Protein AF-D2RF99-F1 (afdb_monomer_lite)

Organism: Archaeoglobus profundus (strain DSM 5631 / JCM 9629 / NBRC 100127 / Av18) (NCBI:txid572546)

pLDDT: mean 86.9, std 18.27, range [36.44, 98.5]

Foldseek 3Di:
DDDPPDPPPPPPVAEAEDADDVVVCVFADPPKAKAKDWDKDQPDDDPNHRFKMKTFMWIWGAGPVGGIYIYTYIDMDGLPDVQLVVQCVVVVHDDSVVSVVSVNVVRVVCCCVVPCVVSVHHHDYDDDDDDPDDD

Structure (mmCIF, N/CA/C/O backbone):
data_AF-D2RF99-F1
#
_entry.id   AF-D2RF99-F1
#
loop_
_atom_site.group_PDB
_atom_site.id
_atom_site.type_symbol
_atom_site.label_atom_id
_atom_site.label_alt_id
_atom_site.label_comp_id
_atom_site.label_asym_id
_atom_site.label_entity_id
_atom_site.label_seq_id
_atom_site.pdbx_PDB_ins_code
_atom_site.Cartn_x
_atom_site.Cartn_y
_atom_site.Cartn_z
_atom_site.occupancy
_atom_site.B_iso_or_equiv
_atom_site.auth_seq_id
_atom_site.auth_comp_id
_atom_site.auth_asym_id
_atom_site.auth_atom_id
_atom_site.pdbx_PDB_model_num
ATOM 1 N N . MET A 1 1 ? -35.011 -38.440 -0.757 1.00 37.78 1 MET A N 1
ATOM 2 C CA . MET A 1 1 ? -34.951 -37.362 0.253 1.00 37.78 1 MET A CA 1
ATOM 3 C C . MET A 1 1 ? -33.514 -36.883 0.273 1.00 37.78 1 MET A C 1
ATOM 5 O O . MET A 1 1 ? -32.664 -37.561 0.830 1.00 37.78 1 MET A O 1
ATOM 9 N N . ASN A 1 2 ? -33.227 -35.821 -0.479 1.00 36.44 2 ASN A N 1
ATOM 10 C CA . ASN A 1 2 ? -31.863 -35.366 -0.732 1.00 36.44 2 ASN A CA 1
ATOM 11 C C . ASN A 1 2 ? -31.455 -34.383 0.362 1.00 36.44 2 ASN A C 1
ATOM 13 O O . ASN A 1 2 ? -32.111 -33.359 0.549 1.00 36.44 2 ASN A O 1
ATOM 17 N N . GLY A 1 3 ? -30.393 -34.732 1.086 1.00 39.44 3 GLY A N 1
ATOM 18 C CA . GLY A 1 3 ? -29.753 -33.859 2.055 1.00 39.44 3 GLY A CA 1
ATOM 19 C C . GLY A 1 3 ? -29.223 -32.618 1.352 1.00 39.44 3 GLY A C 1
ATOM 20 O O . GLY A 1 3 ? -28.310 -32.698 0.534 1.00 39.44 3 GLY A O 1
ATOM 21 N N . LEU A 1 4 ? -29.815 -31.471 1.673 1.00 41.31 4 LEU A N 1
ATOM 22 C CA . LEU A 1 4 ? -29.241 -30.164 1.389 1.00 41.31 4 LEU A CA 1
ATOM 23 C C . LEU A 1 4 ? -28.002 -30.014 2.271 1.00 41.31 4 LEU A C 1
ATOM 25 O O . LEU A 1 4 ? -28.079 -29.564 3.414 1.00 41.31 4 LEU A O 1
ATOM 29 N N . GLY A 1 5 ? -26.860 -30.441 1.732 1.00 38.09 5 GLY A N 1
ATOM 30 C CA . GLY A 1 5 ? -25.557 -30.029 2.220 1.00 38.09 5 GLY A CA 1
ATOM 31 C C . GLY A 1 5 ? -25.494 -28.512 2.134 1.00 38.09 5 GLY A C 1
ATOM 32 O O . GLY A 1 5 ? -25.327 -27.952 1.054 1.00 38.09 5 GLY A O 1
ATOM 33 N N . ARG A 1 6 ? -25.691 -27.843 3.273 1.00 37.38 6 ARG A N 1
ATOM 34 C CA . ARG A 1 6 ? -25.320 -26.440 3.422 1.00 37.38 6 ARG A CA 1
ATOM 35 C C . ARG A 1 6 ? -23.821 -26.365 3.179 1.00 37.38 6 ARG A C 1
ATOM 37 O O . ARG A 1 6 ? -23.040 -26.911 3.953 1.00 37.38 6 ARG A O 1
ATOM 44 N N . GLU A 1 7 ? -23.450 -25.708 2.092 1.00 41.25 7 GLU A N 1
ATOM 45 C CA . GLU A 1 7 ? -22.090 -25.264 1.846 1.00 41.25 7 GLU A CA 1
ATOM 46 C C . GLU A 1 7 ? -21.656 -24.427 3.055 1.00 41.25 7 GLU A C 1
ATOM 48 O O . GLU A 1 7 ? -22.192 -23.349 3.328 1.00 41.25 7 GLU A O 1
ATOM 53 N N . VAL A 1 8 ? -20.742 -24.975 3.851 1.00 38.41 8 VAL A N 1
ATOM 54 C CA . VAL A 1 8 ? -20.134 -24.249 4.959 1.00 38.41 8 VAL A CA 1
ATOM 55 C C . VAL A 1 8 ? -19.209 -23.218 4.325 1.00 38.41 8 VAL A C 1
ATOM 57 O O . VAL A 1 8 ? -18.076 -23.529 3.960 1.00 38.41 8 VAL A O 1
ATOM 60 N N . LYS A 1 9 ? -19.689 -21.975 4.186 1.00 38.78 9 LYS A N 1
ATOM 61 C CA . LYS A 1 9 ? -18.800 -20.815 4.077 1.00 38.78 9 LYS A CA 1
ATOM 62 C C . LYS A 1 9 ? -17.836 -20.917 5.253 1.00 38.78 9 LYS A C 1
ATOM 64 O O . LYS A 1 9 ? -18.272 -20.949 6.402 1.00 38.78 9 LYS A O 1
ATOM 69 N N . LYS A 1 10 ? -16.538 -21.030 4.982 1.00 36.69 10 LYS A N 1
ATOM 70 C CA . LYS A 1 10 ? -15.508 -21.029 6.018 1.00 36.69 10 LYS A CA 1
ATOM 71 C C . LYS A 1 10 ? -15.453 -19.621 6.613 1.00 36.69 10 LYS A C 1
ATOM 73 O O . LYS A 1 10 ? -14.669 -18.792 6.176 1.00 36.69 10 LYS A O 1
ATOM 78 N N . ILE A 1 11 ? -16.338 -19.343 7.566 1.00 41.69 11 ILE A N 1
ATOM 79 C CA . ILE A 1 11 ? -16.270 -18.149 8.396 1.00 41.69 11 ILE A CA 1
ATOM 80 C C . ILE A 1 11 ? -15.119 -18.401 9.370 1.00 41.69 11 ILE A C 1
ATOM 82 O O . ILE A 1 11 ? -15.266 -19.138 10.345 1.00 41.69 11 ILE A O 1
ATOM 86 N N . SER A 1 12 ? -13.949 -17.822 9.115 1.00 46.03 12 SER A N 1
ATOM 87 C CA . SER A 1 12 ? -13.064 -17.481 10.225 1.00 46.03 12 SER A CA 1
ATOM 88 C C . SER A 1 12 ? -13.767 -16.353 10.976 1.00 46.03 12 SER A C 1
ATOM 90 O O . SER A 1 12 ? -13.607 -15.199 10.605 1.00 46.03 12 SER A O 1
ATOM 92 N N . LEU A 1 13 ? -14.598 -16.698 11.967 1.00 52.75 13 LEU A N 1
ATOM 93 C CA . LEU A 1 13 ? -15.512 -15.835 12.755 1.00 52.75 13 LEU A CA 1
ATOM 94 C C . LEU A 1 13 ? -14.880 -14.589 13.416 1.00 52.75 13 LEU A C 1
ATOM 96 O O . LEU A 1 13 ? -15.531 -13.924 14.208 1.00 52.75 13 LEU A O 1
ATOM 100 N N . LEU A 1 14 ? -13.620 -14.285 13.123 1.00 69.75 14 LEU A N 1
ATOM 101 C CA . LEU A 1 14 ? -12.776 -13.332 13.827 1.00 69.75 14 LEU A CA 1
ATOM 102 C C . LEU A 1 14 ? -12.152 -12.268 12.908 1.00 69.75 14 LEU A C 1
ATOM 104 O O . LEU A 1 14 ? -11.659 -11.273 13.430 1.00 69.75 14 LEU A O 1
ATOM 108 N N . VAL A 1 15 ? -12.144 -12.465 11.579 1.00 79.06 15 VAL A N 1
ATOM 109 C CA . VAL A 1 15 ? -11.527 -11.525 10.625 1.00 79.06 15 VAL A CA 1
ATOM 110 C C . VAL A 1 15 ? -12.429 -11.309 9.412 1.00 79.06 15 VAL A C 1
ATOM 112 O O . VAL A 1 15 ? -12.754 -12.265 8.708 1.00 79.06 15 VAL A O 1
ATOM 115 N N . GLU A 1 16 ? -12.785 -10.055 9.164 1.00 85.25 16 GLU A N 1
ATOM 116 C CA . GLU A 1 16 ? -13.483 -9.577 7.969 1.00 85.25 16 GLU A CA 1
ATOM 117 C C . GLU A 1 16 ? -12.494 -8.859 7.042 1.00 85.25 16 GLU A C 1
ATOM 119 O O . GLU A 1 16 ? -11.659 -8.092 7.518 1.00 85.25 16 GLU A O 1
ATOM 124 N N . GLU A 1 17 ? -12.556 -9.115 5.732 1.00 88.81 17 GLU A N 1
ATOM 125 C CA . GLU A 1 17 ? -11.740 -8.412 4.733 1.00 88.81 17 GLU A CA 1
ATOM 126 C C . GLU A 1 17 ? -12.621 -7.510 3.866 1.00 88.81 17 GLU A C 1
ATOM 128 O O . GLU A 1 17 ? -13.576 -7.985 3.253 1.00 88.81 17 GLU A O 1
ATOM 133 N N . VAL A 1 18 ? -12.245 -6.235 3.776 1.00 91.62 18 VAL A N 1
ATOM 134 C CA . VAL A 1 18 ? -12.859 -5.221 2.909 1.00 91.62 18 VAL A CA 1
ATOM 135 C C . VAL A 1 18 ? -11.801 -4.629 1.974 1.00 91.62 18 VAL A C 1
ATOM 137 O O . VAL A 1 18 ? -10.595 -4.719 2.230 1.00 91.62 18 VAL A O 1
ATOM 140 N N . TYR A 1 19 ? -12.234 -4.032 0.866 1.00 91.88 19 TYR A N 1
ATOM 141 C CA . TYR A 1 19 ? -11.330 -3.511 -0.176 1.00 91.88 19 TYR A CA 1
ATOM 142 C C . TYR A 1 19 ? -11.565 -2.033 -0.495 1.00 91.88 19 TYR A C 1
ATOM 144 O O . TYR A 1 19 ? -10.954 -1.492 -1.417 1.00 91.88 19 TYR A O 1
ATOM 152 N N . ASP A 1 20 ? -12.433 -1.390 0.280 1.00 93.38 20 ASP A N 1
ATOM 153 C CA . ASP A 1 20 ? -12.756 0.022 0.192 1.00 93.38 20 ASP A CA 1
ATOM 154 C C . ASP A 1 20 ? -12.531 0.702 1.551 1.00 93.38 20 ASP A C 1
ATOM 156 O O . ASP A 1 20 ? -12.690 0.089 2.613 1.00 93.38 20 ASP A O 1
ATOM 160 N N . LEU A 1 21 ? -12.078 1.957 1.516 1.00 95.00 21 LEU A N 1
ATOM 161 C CA . LEU A 1 21 ? -11.767 2.702 2.733 1.00 95.00 21 LEU A CA 1
ATOM 162 C C . LEU A 1 21 ? -13.032 3.205 3.433 1.00 95.00 21 LEU A C 1
ATOM 164 O O . LEU A 1 21 ? -13.064 3.208 4.661 1.00 95.00 21 LEU A O 1
ATOM 168 N N . ASP A 1 22 ? -14.053 3.620 2.687 1.00 95.75 22 ASP A N 1
ATOM 169 C CA . ASP A 1 22 ? -15.284 4.134 3.280 1.00 95.75 22 ASP A CA 1
ATOM 170 C C . ASP A 1 22 ? -16.047 2.980 3.945 1.00 95.75 22 ASP A C 1
ATOM 172 O O . ASP A 1 22 ? -16.420 3.090 5.111 1.00 95.75 22 ASP A O 1
ATOM 176 N N . GLU A 1 23 ? -16.132 1.822 3.276 1.00 94.44 23 GLU A N 1
ATOM 177 C CA . GLU A 1 23 ? -16.667 0.580 3.862 1.00 94.44 23 GLU A CA 1
ATOM 178 C C . GLU A 1 23 ? -15.931 0.203 5.159 1.00 94.44 23 GLU A C 1
ATOM 180 O O . GLU A 1 23 ? -16.550 -0.098 6.180 1.00 94.44 23 GLU A O 1
ATOM 185 N N . PHE A 1 24 ? -14.596 0.278 5.162 1.00 95.19 24 PHE A N 1
ATOM 186 C CA . PHE A 1 24 ? -13.801 0.009 6.361 1.00 95.19 24 PHE A CA 1
ATOM 187 C C . PHE A 1 24 ? -14.159 0.941 7.525 1.00 95.19 24 PHE A C 1
ATOM 189 O O . PHE A 1 24 ? -14.309 0.485 8.660 1.00 95.19 24 PHE A O 1
ATOM 196 N N . LEU A 1 25 ? -14.301 2.240 7.260 1.00 94.75 25 LEU A N 1
ATOM 197 C CA . LEU A 1 25 ? -14.621 3.231 8.288 1.00 94.75 25 LEU A CA 1
ATOM 198 C C . LEU A 1 25 ? -16.066 3.119 8.790 1.00 94.75 25 LEU A C 1
ATOM 200 O O . LEU A 1 25 ? -16.332 3.465 9.939 1.00 94.75 25 LEU A O 1
ATOM 204 N N . GLU A 1 26 ? -16.991 2.608 7.977 1.00 94.44 26 GLU A N 1
ATOM 205 C CA . GLU A 1 26 ? -18.369 2.346 8.401 1.00 94.44 26 GLU A CA 1
ATOM 206 C C . GLU A 1 26 ? -18.467 1.196 9.414 1.00 94.44 26 GLU A C 1
ATOM 208 O O . GLU A 1 26 ? -19.296 1.253 10.333 1.00 94.44 26 GLU A O 1
ATOM 213 N N . VAL A 1 27 ? -17.617 0.173 9.279 1.00 93.19 27 VAL A N 1
ATOM 214 C CA . VAL A 1 27 ? -17.637 -1.030 10.131 1.00 93.19 27 VAL A CA 1
ATOM 215 C C . VAL A 1 27 ? -16.815 -0.850 11.412 1.00 93.19 27 VAL A C 1
ATOM 217 O O . VAL A 1 27 ? -17.206 -1.337 12.477 1.00 93.19 27 VAL A O 1
ATOM 220 N N . VAL A 1 28 ? -15.682 -0.146 11.341 1.00 93.38 28 VAL A N 1
ATOM 221 C CA . VAL A 1 28 ? -14.786 0.053 12.492 1.00 93.38 28 VAL A CA 1
ATOM 222 C C . VAL A 1 28 ? -15.459 0.888 13.591 1.00 93.38 28 VAL A C 1
ATOM 224 O O . VAL A 1 28 ? -16.215 1.823 13.331 1.00 93.38 28 VAL A O 1
ATOM 227 N N . ALA A 1 29 ? -15.206 0.526 14.852 1.00 92.62 29 ALA A N 1
ATOM 228 C CA . ALA A 1 29 ? -15.682 1.278 16.010 1.00 92.62 29 ALA A CA 1
ATOM 229 C C . ALA A 1 29 ? -15.137 2.721 16.001 1.00 92.62 29 ALA A C 1
ATOM 231 O O . ALA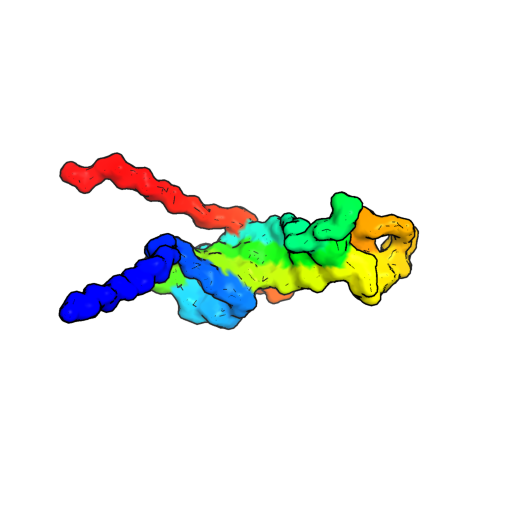 A 1 29 ? -13.961 2.936 15.714 1.00 92.62 29 ALA A O 1
ATOM 232 N N . GLU A 1 30 ? -15.973 3.707 16.346 1.00 89.19 30 GLU A N 1
ATOM 233 C CA . GLU A 1 30 ? -15.641 5.141 16.232 1.00 89.19 30 GLU A CA 1
ATOM 234 C C . GLU A 1 30 ? -14.425 5.565 17.077 1.00 89.19 30 GLU A C 1
ATOM 236 O O . GLU A 1 30 ? -13.675 6.459 16.691 1.00 89.19 30 GLU A O 1
ATOM 241 N N . ASP A 1 31 ? -14.209 4.913 18.221 1.00 87.50 31 ASP A N 1
ATOM 242 C CA . ASP A 1 31 ? -13.067 5.105 19.121 1.00 87.50 31 ASP A CA 1
ATOM 243 C C . ASP A 1 31 ? -11.971 4.036 18.941 1.00 87.50 31 ASP A C 1
ATOM 245 O O . ASP A 1 31 ? -10.971 4.003 19.671 1.00 87.50 31 ASP A O 1
ATOM 249 N N . GLY A 1 32 ? -12.146 3.158 17.951 1.00 86.12 32 GLY A N 1
ATOM 250 C CA . GLY A 1 32 ? -11.251 2.059 17.641 1.00 86.12 32 GLY A CA 1
ATOM 251 C C . GLY A 1 32 ? -9.896 2.546 17.135 1.00 86.12 32 GLY A C 1
ATOM 252 O O . GLY A 1 32 ? -9.788 3.393 16.248 1.00 86.12 32 GLY A O 1
ATOM 253 N N . ARG A 1 33 ? -8.816 1.965 17.666 1.00 92.06 33 ARG A N 1
ATOM 254 C CA . ARG A 1 33 ? -7.476 2.187 17.109 1.00 92.06 33 ARG A CA 1
ATOM 255 C C . ARG A 1 33 ? -7.368 1.506 15.751 1.00 92.06 33 ARG A C 1
ATOM 257 O O . ARG A 1 33 ? -7.732 0.341 15.614 1.00 92.06 33 ARG A O 1
ATOM 264 N N . ILE A 1 34 ? -6.773 2.208 14.793 1.00 96.50 34 ILE A N 1
ATOM 265 C CA . ILE A 1 34 ? -6.435 1.650 13.485 1.00 96.50 34 ILE A CA 1
ATOM 266 C C . ILE A 1 34 ? -4.927 1.400 13.432 1.00 96.50 34 ILE A C 1
ATOM 268 O O . ILE A 1 34 ? -4.115 2.297 13.695 1.00 96.50 34 ILE A O 1
ATOM 272 N N . HIS A 1 35 ? -4.547 0.178 13.072 1.00 97.12 35 HIS A N 1
ATOM 273 C CA . HIS A 1 35 ? -3.167 -0.183 12.767 1.00 97.12 35 HIS A CA 1
ATOM 274 C C . HIS A 1 35 ? -2.943 -0.312 11.262 1.00 97.12 35 HIS A C 1
ATOM 276 O O . HIS A 1 35 ? -3.890 -0.522 10.509 1.00 97.12 35 HIS A O 1
ATOM 282 N N . HIS A 1 36 ? -1.693 -0.210 10.811 1.00 97.94 36 HIS A N 1
ATOM 283 C CA . HIS A 1 36 ? -1.347 -0.409 9.408 1.00 97.94 36 HIS A CA 1
ATOM 284 C C . HIS A 1 36 ? -0.075 -1.236 9.201 1.00 97.94 36 HIS A C 1
ATOM 286 O O . HIS A 1 36 ? 0.858 -1.218 10.008 1.00 97.94 36 HIS A O 1
ATOM 292 N N . GLN A 1 37 ? -0.006 -1.899 8.046 1.00 97.81 37 GLN A N 1
ATOM 293 C CA . GLN A 1 37 ? 1.189 -2.576 7.556 1.00 97.81 37 GLN A CA 1
ATOM 294 C C . GLN A 1 37 ? 1.339 -2.379 6.046 1.00 97.81 37 GLN A C 1
ATOM 296 O O . GLN A 1 37 ? 0.497 -2.820 5.262 1.00 97.81 37 GLN A O 1
ATOM 301 N N . PHE A 1 38 ? 2.441 -1.756 5.631 1.00 97.81 38 PHE A N 1
ATOM 302 C CA . PHE A 1 38 ? 2.832 -1.721 4.224 1.00 97.81 38 PHE A CA 1
ATOM 303 C C . PHE A 1 38 ? 3.340 -3.086 3.779 1.00 97.81 38 PHE A C 1
ATOM 305 O O . PHE A 1 38 ? 4.029 -3.782 4.527 1.00 97.81 38 PHE A O 1
ATOM 312 N N . TYR A 1 39 ? 3.027 -3.458 2.545 1.00 97.69 39 TYR A N 1
ATOM 313 C CA . TYR A 1 39 ? 3.460 -4.729 1.990 1.00 97.69 39 TYR A CA 1
ATOM 314 C C . TYR A 1 39 ? 3.718 -4.634 0.488 1.00 97.69 39 TYR A C 1
ATOM 316 O O . TYR A 1 39 ? 3.265 -3.711 -0.197 1.00 97.69 39 TYR A O 1
ATOM 324 N N . TRP A 1 40 ? 4.433 -5.632 -0.024 1.00 97.81 40 TRP A N 1
ATOM 325 C CA . TRP A 1 40 ? 4.448 -5.970 -1.438 1.00 97.81 40 TRP A CA 1
ATOM 326 C C . TRP A 1 40 ? 4.494 -7.493 -1.599 1.00 97.81 40 TRP A C 1
ATOM 328 O O . TRP A 1 40 ? 4.978 -8.201 -0.715 1.00 97.81 40 TRP A O 1
ATOM 338 N N . LYS A 1 41 ? 3.962 -8.009 -2.708 1.00 96.19 41 LYS A N 1
ATOM 339 C CA . LYS A 1 41 ? 4.033 -9.432 -3.061 1.00 96.19 41 LYS A CA 1
ATOM 340 C C . LYS A 1 41 ? 4.047 -9.622 -4.574 1.00 96.19 41 LYS A C 1
ATOM 342 O O . LYS A 1 41 ? 3.390 -8.882 -5.305 1.00 96.19 41 LYS A O 1
ATOM 347 N N . ALA A 1 42 ? 4.767 -10.638 -5.040 1.00 95.31 42 ALA A N 1
ATOM 348 C CA . ALA A 1 42 ? 4.624 -11.115 -6.410 1.00 95.31 42 ALA A CA 1
ATOM 349 C C . ALA A 1 42 ? 3.272 -11.830 -6.550 1.00 95.31 42 ALA A C 1
ATOM 351 O O . ALA A 1 42 ? 2.941 -12.686 -5.731 1.00 95.31 42 ALA A O 1
ATOM 352 N N . GLU A 1 43 ? 2.494 -11.484 -7.574 1.00 94.19 43 GLU A N 1
ATOM 353 C CA . GLU A 1 43 ? 1.219 -12.161 -7.857 1.00 94.19 43 GLU A CA 1
ATOM 354 C C . GLU A 1 43 ? 1.361 -13.216 -8.945 1.00 94.19 43 GLU A C 1
ATOM 356 O O . GLU A 1 43 ? 0.747 -14.279 -8.878 1.00 94.19 43 GLU A O 1
ATOM 361 N N . ARG A 1 44 ? 2.194 -12.932 -9.949 1.00 93.56 44 ARG A N 1
ATOM 362 C CA . ARG A 1 44 ? 2.466 -13.848 -11.049 1.00 93.56 44 ARG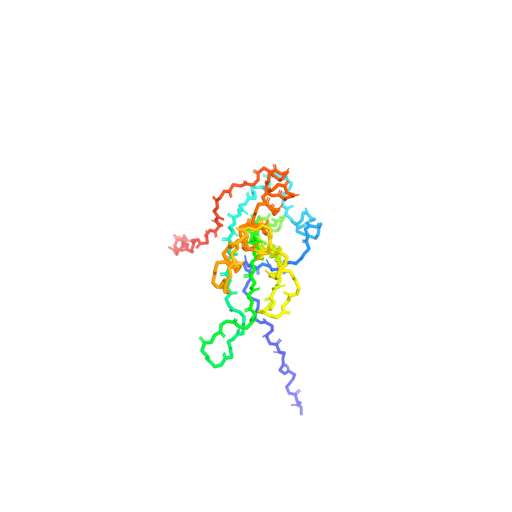 A CA 1
ATOM 363 C C . ARG A 1 44 ? 3.939 -13.816 -11.400 1.00 93.56 44 ARG A C 1
ATOM 365 O O . ARG A 1 44 ? 4.523 -12.745 -11.561 1.00 93.56 44 ARG A O 1
ATOM 372 N N . ALA A 1 45 ? 4.503 -15.001 -11.598 1.00 91.25 45 ALA A N 1
ATOM 373 C CA . ALA A 1 45 ? 5.823 -15.177 -12.177 1.00 91.25 45 ALA A CA 1
ATOM 374 C C . ALA A 1 45 ? 5.720 -15.838 -13.558 1.00 91.25 45 ALA A C 1
ATOM 376 O O . ALA A 1 45 ? 4.888 -16.722 -13.772 1.00 91.25 45 ALA A O 1
ATOM 377 N N . ILE A 1 46 ? 6.565 -15.412 -14.493 1.00 90.88 46 ILE A N 1
ATOM 378 C CA . ILE A 1 46 ? 6.713 -15.998 -15.827 1.00 90.88 46 ILE A CA 1
ATOM 379 C C . ILE A 1 46 ? 8.203 -16.265 -16.047 1.00 90.88 46 ILE A C 1
ATOM 381 O O . ILE A 1 46 ? 9.021 -15.365 -15.887 1.00 90.88 46 ILE A O 1
ATOM 385 N N . HIS A 1 47 ? 8.563 -17.509 -16.380 1.00 87.50 47 HIS A N 1
ATOM 386 C CA . HIS A 1 47 ? 9.959 -17.936 -16.581 1.00 87.50 47 HIS A CA 1
ATOM 387 C C . HIS A 1 47 ? 10.908 -17.547 -15.425 1.00 87.50 47 HIS A C 1
ATOM 389 O O . HIS A 1 47 ? 12.048 -17.155 -15.649 1.00 87.50 47 HIS A O 1
ATOM 395 N N . GLY A 1 48 ? 10.431 -17.627 -14.177 1.00 86.50 48 GLY A N 1
ATOM 396 C CA . GLY A 1 48 ? 11.221 -17.289 -12.985 1.00 86.50 48 GLY A CA 1
ATOM 397 C C . GLY A 1 48 ? 11.345 -15.789 -12.687 1.00 86.50 48 GLY A C 1
ATOM 398 O O . GLY A 1 48 ? 11.958 -15.424 -11.690 1.00 86.50 48 GLY A O 1
ATOM 399 N N . MET A 1 49 ? 10.736 -14.924 -13.499 1.00 87.81 49 MET A N 1
ATOM 400 C CA . MET A 1 49 ? 10.708 -13.476 -13.294 1.00 87.81 49 MET A CA 1
ATOM 401 C C . MET A 1 49 ? 9.336 -13.015 -12.808 1.00 87.81 49 MET A C 1
ATOM 403 O O . MET A 1 49 ? 8.311 -13.569 -13.208 1.00 87.81 49 MET A O 1
ATOM 407 N N . ILE A 1 50 ? 9.306 -11.982 -11.966 1.00 93.50 50 ILE A N 1
ATOM 408 C CA . ILE A 1 50 ? 8.059 -11.371 -11.496 1.00 93.50 50 ILE A CA 1
ATOM 409 C C . ILE A 1 50 ? 7.419 -10.628 -12.669 1.00 93.50 50 ILE A C 1
ATOM 411 O O . ILE A 1 50 ? 7.947 -9.619 -13.135 1.00 93.50 50 ILE A O 1
ATOM 415 N N . HIS A 1 51 ? 6.278 -11.135 -13.130 1.00 95.38 51 HIS A N 1
ATOM 416 C CA . HIS A 1 51 ? 5.487 -10.512 -14.184 1.00 95.38 51 HIS A CA 1
ATOM 417 C C . HIS A 1 51 ? 4.540 -9.467 -13.610 1.00 95.38 51 HIS A C 1
ATOM 419 O O . HIS A 1 51 ? 4.406 -8.401 -14.192 1.00 95.38 51 HIS A O 1
ATOM 425 N N . THR A 1 52 ? 3.855 -9.778 -12.505 1.00 96.94 52 THR A N 1
ATOM 426 C CA . THR A 1 52 ? 2.988 -8.825 -11.803 1.00 96.94 52 THR A CA 1
ATOM 427 C C . THR A 1 52 ? 3.327 -8.751 -10.326 1.00 96.94 52 THR A C 1
ATOM 429 O O . THR A 1 52 ? 3.584 -9.763 -9.665 1.00 96.94 52 THR A O 1
ATOM 432 N N . LEU A 1 53 ? 3.297 -7.530 -9.810 1.00 97.31 53 LEU A N 1
ATOM 433 C CA . LEU A 1 53 ? 3.655 -7.192 -8.447 1.00 97.31 53 LEU A CA 1
ATOM 434 C C . LEU A 1 53 ? 2.547 -6.323 -7.843 1.00 97.31 53 LEU A C 1
ATOM 436 O O . LEU A 1 53 ? 2.102 -5.357 -8.461 1.00 97.31 53 LEU A O 1
ATOM 440 N N . ARG A 1 54 ? 2.103 -6.678 -6.635 1.00 98.19 54 ARG A N 1
ATOM 441 C CA . ARG A 1 54 ? 1.169 -5.887 -5.831 1.00 98.19 54 ARG A CA 1
ATOM 442 C C . ARG A 1 54 ? 1.935 -5.179 -4.729 1.00 98.19 54 ARG A C 1
ATOM 444 O O . ARG A 1 54 ? 2.727 -5.820 -4.041 1.00 98.19 54 ARG A O 1
ATOM 451 N N . ALA A 1 55 ? 1.655 -3.901 -4.519 1.00 98.31 55 ALA A N 1
ATOM 452 C CA . ALA A 1 55 ? 2.098 -3.159 -3.346 1.00 98.31 55 ALA A CA 1
ATOM 453 C C . ALA A 1 55 ? 0.925 -2.378 -2.764 1.00 98.31 55 ALA A C 1
ATOM 455 O O . ALA A 1 55 ? 0.039 -1.934 -3.493 1.00 98.31 55 ALA A O 1
ATOM 456 N N . GLY A 1 56 ? 0.907 -2.225 -1.448 1.00 98.06 56 GLY A N 1
ATOM 457 C CA . GLY A 1 56 ? -0.202 -1.566 -0.783 1.00 98.06 56 GLY A CA 1
ATOM 458 C C . GLY A 1 56 ? -0.010 -1.440 0.713 1.00 98.06 56 GLY A C 1
ATOM 459 O O . GLY A 1 56 ? 1.088 -1.635 1.246 1.00 98.06 56 GLY A O 1
ATOM 460 N N . VAL A 1 57 ? -1.110 -1.119 1.377 1.00 98.00 57 VAL A N 1
ATOM 461 C CA . VAL A 1 57 ? -1.225 -1.043 2.825 1.00 98.00 57 VAL A CA 1
ATOM 462 C C . VAL A 1 57 ? -2.412 -1.886 3.269 1.00 98.00 57 VAL A C 1
ATOM 464 O O . VAL A 1 57 ? -3.491 -1.823 2.686 1.00 98.00 57 VAL A O 1
ATOM 467 N N . LYS A 1 58 ? -2.199 -2.684 4.311 1.00 97.50 58 LYS A N 1
ATOM 468 C CA . LYS A 1 58 ? -3.285 -3.287 5.076 1.00 97.50 58 LYS A CA 1
ATOM 469 C C . LYS A 1 58 ? -3.594 -2.396 6.261 1.00 97.50 58 LYS A C 1
ATOM 471 O O . LYS A 1 58 ? -2.672 -2.076 7.012 1.00 97.50 58 LYS A O 1
ATOM 476 N N . LEU A 1 59 ? -4.852 -2.017 6.426 1.00 97.62 59 LEU A N 1
ATOM 477 C CA . LEU A 1 59 ? -5.366 -1.375 7.630 1.00 97.62 59 LEU A CA 1
ATOM 478 C C . LEU A 1 59 ? -6.052 -2.428 8.490 1.00 97.62 59 LEU A C 1
ATOM 480 O O . LEU A 1 59 ? -6.712 -3.314 7.961 1.00 97.62 59 LEU A O 1
ATOM 484 N N . TYR A 1 60 ? -5.902 -2.318 9.801 1.00 96.06 60 TYR A N 1
ATOM 485 C CA . TYR A 1 60 ? -6.499 -3.222 10.773 1.00 96.06 60 TYR A CA 1
ATOM 486 C C . TYR A 1 60 ? -7.302 -2.398 11.770 1.00 96.06 60 TYR A C 1
ATOM 488 O O . TYR A 1 60 ? -6.754 -1.485 12.386 1.00 96.06 60 TYR A O 1
ATOM 496 N N . GLY A 1 61 ? -8.575 -2.729 11.938 1.00 94.81 61 GLY A N 1
ATOM 497 C CA . GLY A 1 61 ? -9.476 -2.114 12.907 1.00 94.81 61 GLY A CA 1
ATOM 498 C C . GLY A 1 61 ? -10.223 -3.174 13.707 1.00 94.81 61 GLY A C 1
ATOM 499 O O . GLY A 1 61 ? -10.148 -4.365 13.397 1.00 94.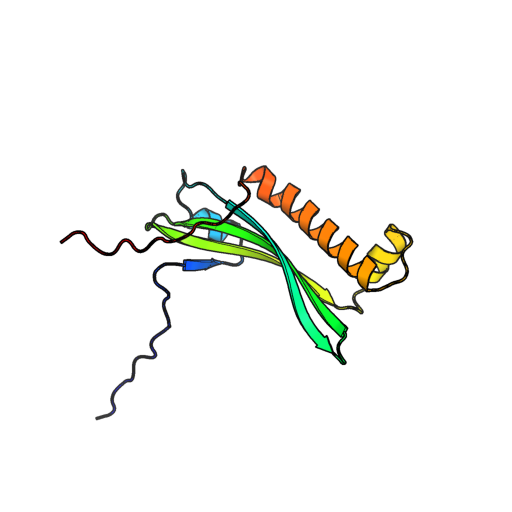81 61 GLY A O 1
ATOM 500 N N . ILE A 1 62 ? -10.943 -2.733 14.733 1.00 93.19 62 ILE A N 1
ATOM 501 C CA . ILE A 1 62 ? -11.916 -3.559 15.450 1.00 93.19 62 ILE A CA 1
ATOM 502 C C . ILE A 1 62 ? -13.306 -3.071 15.048 1.00 93.19 62 ILE A C 1
ATOM 504 O O . ILE A 1 62 ? -13.584 -1.874 15.139 1.00 93.19 62 ILE A O 1
ATOM 508 N N . ALA A 1 63 ? -14.147 -3.983 14.570 1.00 92.75 63 ALA A N 1
ATOM 509 C CA . ALA A 1 63 ? -15.531 -3.700 14.219 1.00 92.75 63 ALA A CA 1
ATOM 510 C C . ALA A 1 63 ? -16.339 -3.278 15.451 1.00 92.75 63 ALA A C 1
ATOM 512 O O . ALA A 1 63 ? -15.993 -3.623 16.585 1.00 92.75 63 ALA A O 1
ATOM 513 N N . LYS A 1 64 ? -17.477 -2.619 15.230 1.00 91.19 64 LYS A N 1
ATOM 514 C CA . LYS A 1 64 ? -18.466 -2.323 16.285 1.00 91.19 64 LYS A CA 1
ATOM 515 C C . LYS A 1 64 ? -18.945 -3.594 17.004 1.00 91.19 64 LYS A C 1
ATOM 517 O O . LYS A 1 64 ? -19.270 -3.553 18.187 1.00 91.19 64 LYS A O 1
ATOM 522 N N . GLU A 1 65 ? -18.928 -4.729 16.310 1.00 87.75 65 GLU A N 1
ATOM 523 C CA . GLU A 1 65 ? -19.286 -6.060 16.806 1.00 87.75 65 GLU A CA 1
ATOM 524 C C . GLU A 1 65 ? -18.126 -6.794 17.511 1.00 87.75 65 GLU A C 1
ATOM 526 O O . GLU A 1 65 ? -18.333 -7.862 18.089 1.00 87.75 65 GLU A O 1
ATOM 531 N N . GLY A 1 66 ? -16.915 -6.225 17.510 1.00 86.94 66 GLY A N 1
ATOM 532 C CA . GLY A 1 66 ? -15.765 -6.715 18.275 1.00 86.94 66 GLY A CA 1
ATOM 533 C C . GLY A 1 66 ? -14.819 -7.682 17.550 1.00 86.94 66 GLY A C 1
ATOM 534 O O . GLY A 1 66 ? -13.858 -8.147 18.165 1.00 86.94 66 GLY A O 1
ATOM 535 N N . HIS A 1 67 ? -15.033 -7.991 16.266 1.00 88.12 67 HIS A N 1
ATOM 536 C CA . HIS A 1 67 ? -14.080 -8.759 15.444 1.00 88.12 67 HIS A CA 1
ATOM 537 C C . HIS A 1 67 ? -13.042 -7.858 14.756 1.00 88.12 67 HIS A C 1
ATOM 539 O O . HIS A 1 67 ? -13.203 -6.642 14.696 1.00 88.12 67 HIS A O 1
ATOM 545 N N . ILE A 1 68 ? -11.951 -8.440 14.242 1.00 91.12 68 ILE A N 1
ATOM 546 C CA . ILE A 1 68 ? -10.962 -7.684 13.458 1.00 91.12 68 ILE A CA 1
ATOM 547 C C . ILE A 1 68 ? -11.518 -7.445 12.054 1.00 91.12 68 ILE A C 1
ATOM 549 O O . ILE A 1 68 ? -11.995 -8.372 11.403 1.00 91.12 68 ILE A O 1
ATOM 553 N N . VAL A 1 69 ? -11.351 -6.227 11.553 1.00 93.31 69 VAL A N 1
ATOM 554 C CA . VAL A 1 69 ? -11.568 -5.881 10.145 1.00 93.31 69 VAL A CA 1
ATOM 555 C C . VAL A 1 69 ? -10.226 -5.539 9.520 1.00 93.31 69 VAL A C 1
ATOM 557 O O . VAL A 1 69 ? -9.412 -4.833 10.123 1.00 93.31 69 VAL A O 1
ATOM 560 N N . VAL A 1 70 ? -9.987 -6.035 8.312 1.00 95.56 70 VAL A N 1
ATOM 561 C CA . VAL A 1 70 ? -8.798 -5.747 7.514 1.00 95.56 70 VAL A CA 1
ATOM 562 C C . VAL A 1 70 ? -9.221 -5.084 6.213 1.00 95.56 70 VAL A C 1
ATOM 564 O O . VAL A 1 70 ? -9.965 -5.677 5.442 1.00 95.56 70 VAL A O 1
ATOM 567 N N . CYS A 1 71 ? -8.711 -3.886 5.939 1.00 96.75 71 CYS A N 1
ATOM 568 C CA . CYS A 1 71 ? -8.864 -3.238 4.636 1.00 96.75 71 CYS A CA 1
ATOM 569 C C . CYS A 1 71 ? -7.565 -3.357 3.837 1.00 96.75 71 CYS A C 1
ATOM 571 O O . CYS A 1 71 ? -6.507 -2.949 4.323 1.00 96.75 71 CYS A O 1
ATOM 573 N N . ASP A 1 72 ? -7.620 -3.928 2.631 1.00 96.31 72 ASP A N 1
ATOM 574 C CA . ASP A 1 72 ? -6.465 -4.044 1.730 1.00 96.31 72 ASP A CA 1
ATOM 575 C C . ASP A 1 72 ? -6.554 -3.018 0.595 1.00 96.31 72 ASP A C 1
ATOM 577 O O . ASP A 1 72 ? -7.235 -3.226 -0.410 1.00 96.31 72 ASP A O 1
ATOM 581 N N . LEU A 1 73 ? -5.811 -1.919 0.745 1.00 97.44 73 LEU A N 1
ATOM 582 C CA . LEU A 1 73 ? -5.673 -0.893 -0.283 1.00 97.44 73 LEU A CA 1
ATOM 583 C C . LEU A 1 73 ? -4.377 -1.131 -1.048 1.00 97.44 73 LEU A C 1
ATOM 585 O O . LEU A 1 73 ? -3.275 -0.986 -0.507 1.00 97.44 73 LEU A O 1
ATOM 589 N N . SER A 1 74 ? -4.489 -1.491 -2.322 1.00 97.12 74 SER A N 1
ATOM 590 C CA . SER A 1 74 ? -3.325 -1.884 -3.109 1.00 97.12 74 SER A CA 1
ATOM 591 C C . SER A 1 74 ? -3.411 -1.519 -4.580 1.00 97.12 74 SER A C 1
ATOM 593 O O . SER A 1 74 ? -4.480 -1.404 -5.173 1.00 97.12 74 SER A O 1
ATOM 595 N N . GLU A 1 75 ? -2.235 -1.366 -5.179 1.00 98.00 75 GLU A N 1
ATOM 596 C CA . 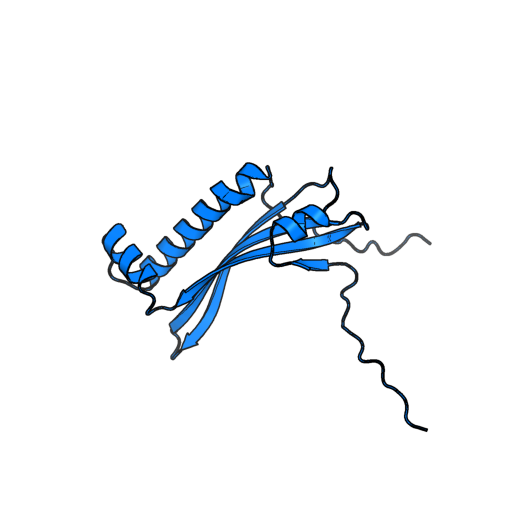GLU A 1 75 ? -2.055 -1.237 -6.616 1.00 98.00 75 GLU A CA 1
ATOM 597 C C . GLU A 1 75 ? -1.314 -2.462 -7.151 1.00 98.00 75 GLU A C 1
ATOM 599 O O . GLU A 1 75 ? -0.558 -3.123 -6.433 1.00 98.00 75 GLU A O 1
ATOM 604 N N . VAL A 1 76 ? -1.522 -2.753 -8.433 1.00 97.62 76 VAL A N 1
ATOM 605 C CA . VAL A 1 76 ? -0.826 -3.818 -9.157 1.00 97.62 76 VAL A CA 1
ATOM 606 C C . VAL A 1 76 ? -0.134 -3.211 -10.366 1.00 97.62 76 VAL A C 1
ATOM 608 O O . VAL A 1 76 ? -0.683 -2.334 -11.037 1.00 97.62 76 VAL A O 1
ATOM 611 N N . VAL A 1 77 ? 1.070 -3.688 -10.654 1.00 98.00 77 VAL A N 1
ATOM 612 C CA . VAL A 1 77 ? 1.819 -3.325 -11.853 1.00 98.00 77 VAL A CA 1
ATOM 613 C C . VAL A 1 77 ? 2.372 -4.578 -12.517 1.00 98.00 77 VAL A C 1
ATOM 615 O O . VAL A 1 77 ? 2.745 -5.536 -11.836 1.00 98.00 77 VAL A O 1
ATOM 618 N N . SER A 1 78 ? 2.400 -4.582 -13.847 1.00 97.06 78 SER A N 1
ATOM 619 C CA . SER A 1 78 ? 3.092 -5.592 -14.641 1.00 97.06 78 SER A CA 1
ATOM 620 C C . SER A 1 78 ? 4.447 -5.079 -15.135 1.00 97.06 78 SER A C 1
ATOM 622 O O . SER A 1 78 ? 4.650 -3.871 -15.241 1.00 97.06 78 SER A O 1
ATOM 624 N N . TRP A 1 79 ? 5.372 -5.985 -15.455 1.00 94.50 79 TRP A N 1
ATOM 625 C CA . TRP A 1 79 ? 6.727 -5.652 -15.927 1.00 94.50 79 TRP A CA 1
ATOM 626 C C . TRP A 1 79 ? 6.790 -4.859 -17.245 1.00 94.50 79 TRP A C 1
ATOM 628 O O . TRP A 1 79 ? 7.806 -4.259 -17.564 1.00 94.50 79 TRP A O 1
ATOM 638 N N . ASP A 1 80 ? 5.702 -4.863 -18.007 1.00 93.88 80 ASP A N 1
ATOM 639 C CA . ASP A 1 80 ? 5.507 -4.229 -19.309 1.00 93.88 80 ASP A CA 1
ATOM 640 C C . ASP A 1 80 ? 4.598 -2.998 -19.186 1.00 93.88 80 ASP A C 1
ATOM 642 O O . ASP A 1 80 ? 4.187 -2.404 -20.181 1.00 93.88 80 ASP A O 1
ATOM 646 N N . SER A 1 81 ? 4.268 -2.613 -17.951 1.00 96.38 81 SER A N 1
ATOM 647 C CA . SER A 1 81 ? 3.453 -1.445 -17.668 1.00 96.38 81 SER A CA 1
ATOM 648 C C . SER A 1 81 ? 4.204 -0.159 -18.023 1.00 96.38 81 SER A C 1
ATOM 650 O O . SER A 1 81 ? 5.323 0.043 -17.536 1.00 96.38 81 SER A O 1
ATOM 652 N N . PRO A 1 82 ? 3.557 0.793 -18.725 1.00 96.81 82 PRO A N 1
ATOM 653 C CA . PRO A 1 82 ? 4.101 2.134 -18.936 1.00 96.81 82 PRO A CA 1
ATOM 654 C C . PRO A 1 82 ? 4.490 2.844 -17.631 1.00 96.81 82 PRO A C 1
ATOM 656 O O . PRO A 1 82 ? 5.405 3.663 -17.628 1.00 96.81 82 PRO A O 1
ATOM 659 N N . LYS A 1 83 ? 3.854 2.494 -16.499 1.00 96.06 83 LYS A N 1
ATOM 660 C CA . LYS A 1 83 ? 4.216 3.038 -15.181 1.00 96.06 83 LYS A CA 1
ATOM 661 C C . LYS A 1 83 ? 5.670 2.730 -14.807 1.00 96.06 83 LYS A C 1
ATOM 663 O O . LYS A 1 83 ? 6.329 3.585 -14.229 1.00 96.06 83 LYS A O 1
ATOM 668 N N . LEU A 1 84 ? 6.183 1.533 -15.108 1.00 96.50 84 LEU A N 1
ATOM 669 C CA . LEU A 1 84 ? 7.577 1.197 -14.792 1.00 96.50 84 LEU A CA 1
ATOM 670 C C . LEU A 1 84 ? 8.550 1.936 -15.708 1.00 96.50 84 LEU A C 1
ATOM 672 O O . LEU A 1 84 ? 9.586 2.401 -15.245 1.00 96.50 84 LEU A O 1
ATOM 676 N N . GLU A 1 85 ? 8.173 2.158 -16.967 1.00 95.31 85 GLU A N 1
ATOM 677 C CA . GLU A 1 85 ? 8.949 2.989 -17.887 1.00 95.31 85 GLU A CA 1
ATOM 678 C C . GLU A 1 85 ? 9.005 4.459 -17.423 1.00 95.31 85 GLU A C 1
ATOM 680 O O . GLU A 1 85 ? 10.046 5.114 -17.485 1.00 95.31 85 GLU A O 1
ATOM 685 N N . GLU A 1 86 ? 7.896 4.994 -16.904 1.00 96.94 86 GLU A N 1
ATOM 686 C CA . GLU A 1 86 ? 7.859 6.320 -16.280 1.00 96.94 86 GLU A CA 1
ATOM 687 C C . GLU A 1 86 ? 8.767 6.401 -15.051 1.00 96.94 86 GLU A C 1
ATOM 689 O O . GLU A 1 86 ? 9.525 7.364 -14.919 1.00 96.94 86 GLU A O 1
ATOM 694 N N . ILE A 1 87 ? 8.743 5.379 -14.191 1.00 97.56 87 ILE A N 1
ATOM 695 C CA . ILE A 1 87 ? 9.647 5.253 -13.042 1.00 97.56 87 ILE A CA 1
ATOM 696 C C . ILE A 1 87 ? 11.108 5.200 -13.512 1.00 97.56 87 ILE A C 1
ATOM 698 O O . ILE A 1 87 ? 11.948 5.925 -12.973 1.00 97.56 87 ILE A O 1
ATOM 702 N N . ALA A 1 88 ? 11.405 4.418 -14.552 1.00 96.94 88 ALA A N 1
ATOM 703 C CA . ALA A 1 88 ? 12.737 4.302 -15.134 1.00 96.94 88 ALA A CA 1
ATOM 704 C C . ALA A 1 88 ? 13.280 5.665 -15.579 1.00 96.94 88 ALA A C 1
ATOM 706 O O . ALA A 1 88 ? 14.365 6.082 -15.165 1.00 96.94 88 ALA A O 1
ATOM 707 N N . ARG A 1 89 ? 12.470 6.413 -16.340 1.00 97.38 89 ARG A N 1
ATOM 708 C CA . ARG A 1 89 ? 12.798 7.772 -16.792 1.00 97.38 89 ARG A CA 1
ATOM 709 C C . ARG A 1 89 ? 12.949 8.755 -15.634 1.00 97.38 89 ARG A C 1
ATOM 711 O O . ARG A 1 89 ? 13.894 9.538 -15.628 1.00 97.38 89 ARG A O 1
ATOM 718 N N . LYS A 1 90 ? 12.039 8.718 -14.656 1.00 97.69 90 LYS A N 1
ATOM 719 C CA . LYS A 1 90 ? 12.022 9.641 -13.510 1.00 97.69 90 LYS A CA 1
ATOM 720 C C . LYS A 1 90 ? 13.265 9.509 -12.632 1.00 97.69 90 LYS A C 1
ATOM 722 O O . LYS A 1 90 ? 13.766 10.519 -12.143 1.00 97.69 90 LYS A O 1
ATOM 727 N N . TYR A 1 91 ? 13.751 8.285 -12.432 1.00 96.81 91 TYR A N 1
ATOM 728 C CA . TYR A 1 91 ? 14.887 8.000 -11.551 1.00 96.81 91 TYR A CA 1
ATOM 729 C C . TYR A 1 91 ? 16.202 7.719 -12.287 1.00 96.81 91 TYR A C 1
ATOM 731 O O . TYR A 1 91 ? 17.219 7.514 -11.630 1.00 96.81 91 TYR A O 1
ATOM 739 N N . GLY A 1 92 ? 16.210 7.733 -13.625 1.00 96.25 92 GLY A N 1
ATOM 740 C CA . GLY A 1 92 ? 17.408 7.465 -14.426 1.00 96.25 92 GLY A CA 1
ATOM 741 C C . GLY A 1 92 ? 17.936 6.037 -14.257 1.00 96.25 92 GLY A C 1
ATOM 742 O O . GLY A 1 92 ? 19.147 5.826 -14.250 1.00 96.25 92 GLY A O 1
ATOM 743 N N . ILE A 1 93 ? 17.034 5.072 -14.080 1.00 96.12 93 ILE A N 1
ATOM 744 C CA . ILE A 1 93 ? 17.345 3.650 -13.879 1.00 96.12 93 ILE A CA 1
ATOM 745 C C . ILE A 1 93 ? 16.983 2.842 -15.130 1.00 96.12 93 ILE A C 1
ATOM 747 O O . ILE A 1 93 ? 16.200 3.289 -15.962 1.00 96.12 93 ILE A O 1
ATOM 751 N N . ASN A 1 94 ? 17.576 1.658 -15.275 1.00 93.56 94 ASN A N 1
ATOM 752 C CA . ASN A 1 94 ? 17.468 0.840 -16.489 1.00 93.56 94 ASN A CA 1
ATOM 753 C C . ASN A 1 94 ? 17.355 -0.668 -16.204 1.00 93.56 94 ASN A C 1
ATOM 755 O O . ASN A 1 94 ? 17.773 -1.487 -17.024 1.00 93.56 94 ASN A O 1
ATOM 759 N N . ASN A 1 95 ? 16.858 -1.044 -15.024 1.00 95.06 95 ASN A N 1
ATOM 760 C CA . ASN A 1 95 ? 16.632 -2.441 -14.682 1.00 95.06 95 ASN A CA 1
ATOM 761 C C . ASN A 1 95 ? 15.319 -2.624 -13.919 1.00 95.06 95 ASN A C 1
ATOM 763 O O . ASN A 1 95 ? 14.978 -1.849 -13.024 1.00 95.06 95 ASN A O 1
ATOM 767 N N . LEU A 1 96 ? 14.646 -3.730 -14.228 1.00 93.88 96 LEU A N 1
ATOM 768 C CA . LEU A 1 96 ? 13.317 -4.059 -13.720 1.00 93.88 96 LEU A CA 1
ATOM 769 C C . LEU A 1 96 ? 13.249 -4.152 -12.184 1.00 93.88 96 LEU A C 1
ATOM 771 O O . LEU A 1 96 ? 12.235 -3.810 -11.582 1.00 93.88 96 LEU A O 1
ATOM 775 N N . ASN A 1 97 ? 14.323 -4.602 -11.526 1.00 94.19 97 ASN A N 1
ATOM 776 C CA . ASN A 1 97 ? 14.343 -4.720 -10.065 1.00 94.19 97 ASN A CA 1
ATOM 777 C C . ASN A 1 97 ? 14.309 -3.347 -9.386 1.00 94.19 97 ASN A C 1
ATOM 779 O O . ASN A 1 97 ? 13.549 -3.147 -8.436 1.00 94.19 97 ASN A O 1
ATOM 783 N N . ASP A 1 98 ? 15.119 -2.402 -9.868 1.00 96.81 98 ASP A N 1
ATOM 784 C CA . ASP A 1 98 ? 15.084 -1.032 -9.369 1.00 96.81 98 ASP A CA 1
ATOM 785 C C . ASP A 1 98 ? 13.755 -0.361 -9.726 1.00 96.81 98 ASP A C 1
ATOM 787 O O . ASP A 1 98 ? 13.177 0.305 -8.869 1.00 96.81 98 ASP A O 1
ATOM 791 N N . GLU A 1 99 ? 13.226 -0.582 -10.932 1.00 97.06 99 GLU A N 1
ATOM 792 C CA . GLU A 1 99 ? 11.915 -0.062 -11.343 1.00 97.06 99 GLU A CA 1
ATOM 793 C C . GLU A 1 99 ? 10.810 -0.508 -10.379 1.00 97.06 99 GLU A C 1
ATOM 795 O O . GLU A 1 99 ? 10.075 0.331 -9.851 1.00 97.06 99 GLU A O 1
ATOM 800 N N . TYR A 1 100 ? 10.749 -1.800 -10.041 1.00 97.50 100 TYR A N 1
ATOM 801 C CA . TYR A 1 100 ? 9.828 -2.293 -9.018 1.00 97.50 100 TYR A CA 1
ATOM 802 C C . TYR A 1 100 ? 10.079 -1.660 -7.650 1.00 97.50 100 TYR A C 1
ATOM 804 O O . TYR A 1 100 ? 9.127 -1.241 -6.993 1.00 97.50 100 TYR A O 1
ATOM 812 N N . ARG A 1 101 ? 11.336 -1.560 -7.201 1.00 97.81 101 ARG A N 1
ATOM 813 C CA . ARG A 1 101 ? 11.664 -0.980 -5.888 1.00 97.81 101 ARG A CA 1
ATOM 814 C C . ARG A 1 101 ? 11.187 0.468 -5.772 1.00 97.81 101 ARG A C 1
ATOM 816 O O . ARG A 1 101 ? 10.629 0.846 -4.741 1.00 97.81 101 ARG A O 1
ATOM 823 N N . TYR A 1 102 ? 11.412 1.277 -6.804 1.00 98.25 102 TYR A N 1
ATOM 824 C CA . TYR A 1 102 ? 10.970 2.669 -6.823 1.00 98.25 102 TYR A CA 1
ATOM 825 C C . TYR A 1 102 ? 9.452 2.779 -6.942 1.00 98.25 102 TYR A C 1
ATOM 827 O O . TYR A 1 102 ? 8.857 3.565 -6.209 1.00 98.25 102 TYR A O 1
ATOM 835 N N . TRP A 1 103 ? 8.814 1.948 -7.766 1.00 98.31 103 TRP A N 1
ATOM 836 C CA . TRP A 1 103 ? 7.356 1.899 -7.846 1.00 98.31 103 TRP A CA 1
ATOM 837 C C . TRP A 1 103 ? 6.710 1.536 -6.497 1.00 98.31 103 TRP A C 1
ATOM 839 O O . TRP A 1 103 ? 5.811 2.240 -6.045 1.00 98.31 103 TRP A O 1
ATOM 849 N N . ILE A 1 104 ? 7.215 0.506 -5.800 1.00 98.44 104 ILE A N 1
ATOM 850 C CA . ILE A 1 104 ? 6.755 0.124 -4.450 1.00 98.44 104 ILE A CA 1
ATOM 851 C C . ILE A 1 104 ? 6.878 1.313 -3.495 1.00 98.44 104 ILE A C 1
ATOM 853 O O . ILE A 1 104 ? 5.935 1.619 -2.766 1.00 98.44 104 ILE A O 1
ATOM 857 N N . LYS A 1 105 ? 8.027 2.000 -3.515 1.00 98.31 105 LYS A N 1
ATOM 858 C CA . LYS A 1 105 ? 8.261 3.176 -2.674 1.00 98.31 105 LYS A CA 1
ATOM 859 C C . LYS A 1 105 ? 7.237 4.276 -2.954 1.00 98.31 105 LYS A C 1
ATOM 861 O O . LYS A 1 105 ? 6.693 4.837 -2.011 1.00 98.31 105 LYS A O 1
ATOM 866 N N . GLU A 1 106 ? 6.954 4.576 -4.219 1.00 98.44 106 GLU A N 1
ATOM 867 C CA . GLU A 1 106 ? 5.955 5.590 -4.572 1.00 98.44 106 GLU A CA 1
ATOM 868 C C . GLU A 1 106 ? 4.545 5.208 -4.123 1.00 98.44 106 GLU A C 1
ATOM 870 O O . GLU A 1 106 ? 3.838 6.053 -3.576 1.00 98.44 106 GLU A O 1
ATOM 875 N N . VAL A 1 107 ? 4.154 3.940 -4.287 1.00 98.38 107 VAL A N 1
ATOM 876 C CA . VAL A 1 107 ? 2.866 3.433 -3.793 1.00 98.38 107 VAL A CA 1
ATOM 877 C C . VAL A 1 107 ? 2.781 3.568 -2.273 1.00 98.38 107 VAL A C 1
ATOM 879 O O . VAL A 1 107 ? 1.785 4.071 -1.759 1.00 98.38 107 VAL A O 1
ATOM 882 N N . HIS A 1 108 ? 3.818 3.170 -1.533 1.00 98.50 108 HIS A N 1
ATOM 883 C CA . HIS A 1 108 ? 3.825 3.278 -0.071 1.00 98.50 108 HIS A CA 1
ATOM 884 C C . HIS A 1 108 ? 3.781 4.731 0.406 1.00 98.50 108 HIS A C 1
ATOM 886 O O . HIS A 1 108 ? 2.995 5.035 1.297 1.00 98.50 108 HIS A O 1
ATOM 892 N N . GLU A 1 109 ? 4.540 5.643 -0.206 1.00 98.25 109 GLU A N 1
ATOM 893 C CA . GLU A 1 109 ? 4.489 7.075 0.131 1.00 98.25 109 GLU A CA 1
ATOM 894 C C . GLU A 1 109 ? 3.123 7.696 -0.192 1.00 98.25 109 GLU A C 1
ATOM 896 O O . GLU A 1 109 ? 2.592 8.481 0.596 1.00 98.25 109 GLU A O 1
ATOM 901 N N . LYS A 1 110 ? 2.514 7.307 -1.319 1.00 98.00 110 LYS A N 1
ATOM 902 C CA . LYS A 1 110 ? 1.149 7.709 -1.674 1.00 98.00 110 LYS A CA 1
ATOM 903 C C . LYS A 1 110 ? 0.156 7.257 -0.603 1.00 98.00 110 LYS A C 1
ATOM 905 O O . LYS A 1 110 ? -0.542 8.093 -0.035 1.00 98.00 110 LYS A O 1
ATOM 910 N N . MET A 1 111 ? 0.135 5.962 -0.282 1.00 97.75 111 MET A N 1
ATOM 911 C CA . MET A 1 111 ? -0.765 5.389 0.727 1.00 97.75 111 MET A CA 1
ATOM 912 C C . MET A 1 111 ? -0.512 5.977 2.121 1.00 97.75 111 MET A C 1
ATOM 914 O O . MET A 1 111 ? -1.453 6.224 2.875 1.00 97.75 111 MET A O 1
ATOM 918 N N . LYS A 1 112 ? 0.749 6.266 2.459 1.00 97.62 112 LYS A N 1
ATOM 919 C CA . LYS A 1 112 ? 1.109 6.919 3.717 1.00 97.62 112 LYS A CA 1
ATOM 920 C C . LYS A 1 112 ? 0.430 8.284 3.850 1.00 97.62 112 LYS A C 1
ATOM 922 O O . LYS A 1 112 ? -0.291 8.520 4.816 1.00 97.62 112 LYS A O 1
ATOM 927 N N . ARG A 1 113 ? 0.627 9.151 2.854 1.00 97.81 113 ARG A N 1
ATOM 928 C CA . ARG A 1 113 ? 0.099 10.521 2.833 1.00 97.81 113 ARG A CA 1
ATOM 929 C C . ARG A 1 113 ? -1.422 10.565 2.703 1.00 97.81 113 ARG A C 1
ATOM 931 O O . ARG A 1 113 ? -2.088 11.418 3.285 1.00 97.81 113 ARG A O 1
ATOM 938 N N . GLU A 1 114 ? -1.984 9.694 1.872 1.00 96.44 114 GLU A N 1
ATOM 939 C CA . GLU A 1 114 ? -3.400 9.767 1.506 1.00 96.44 114 GLU A CA 1
ATOM 940 C C . GLU A 1 114 ? -4.314 9.054 2.494 1.00 96.44 114 GLU A C 1
ATOM 942 O O . GLU A 1 114 ? -5.471 9.462 2.603 1.00 96.44 114 GLU A O 1
ATOM 947 N N . VAL A 1 115 ? -3.789 8.063 3.222 1.00 96.56 115 VAL A N 1
ATOM 948 C CA . VAL A 1 115 ? -4.561 7.188 4.109 1.00 96.56 115 VAL A CA 1
ATOM 949 C C . VAL A 1 115 ? -3.983 7.189 5.525 1.00 96.56 115 VAL A C 1
ATOM 951 O O . VAL A 1 115 ? -4.622 7.688 6.445 1.00 96.56 115 VAL A O 1
ATOM 954 N N . VAL A 1 116 ? -2.762 6.678 5.716 1.00 96.75 116 VAL A N 1
ATOM 955 C CA . VAL A 1 116 ? -2.201 6.402 7.057 1.00 96.75 116 VAL A CA 1
ATOM 956 C C . VAL A 1 116 ? -2.131 7.645 7.938 1.00 96.75 116 VAL A C 1
ATOM 958 O O . VAL A 1 116 ? -2.568 7.589 9.088 1.00 96.75 116 VAL A O 1
ATOM 961 N N . GLU A 1 117 ? -1.595 8.747 7.408 1.00 96.75 117 GLU A N 1
ATOM 962 C CA . GLU A 1 117 ? -1.424 10.003 8.145 1.00 96.75 117 GLU A CA 1
ATOM 963 C C . GLU A 1 117 ? -2.769 10.658 8.466 1.00 96.75 117 GLU A C 1
ATOM 965 O O . GLU A 1 117 ? -2.948 11.176 9.566 1.00 96.75 117 GLU A O 1
ATOM 970 N N . LYS A 1 118 ? -3.740 10.581 7.547 1.00 96.06 118 LYS A N 1
ATOM 971 C CA . LYS A 1 118 ? -5.082 11.142 7.759 1.00 96.06 118 LYS A CA 1
ATOM 972 C C . LYS A 1 118 ? -5.873 10.376 8.811 1.00 96.06 118 LYS A C 1
ATOM 974 O O . LYS A 1 118 ? -6.592 10.987 9.590 1.00 96.06 118 LYS A O 1
ATOM 979 N N . LEU A 1 119 ? -5.721 9.053 8.837 1.00 94.62 119 LEU A N 1
ATOM 980 C CA . LEU A 1 119 ? -6.363 8.189 9.827 1.00 94.62 119 LEU A CA 1
ATOM 981 C C . LEU A 1 119 ? -5.670 8.227 11.195 1.00 94.62 119 LEU A C 1
ATOM 983 O O . LEU A 1 119 ? -6.185 7.650 12.147 1.00 94.62 119 LEU A O 1
ATOM 987 N N . GLY A 1 120 ? -4.474 8.821 11.300 1.00 95.00 120 GLY A N 1
ATOM 988 C CA . GLY A 1 120 ? -3.656 8.722 12.512 1.00 95.00 120 GLY A CA 1
ATOM 989 C C . GLY A 1 120 ? -3.313 7.271 12.879 1.00 95.00 120 GLY A C 1
ATOM 990 O O . GLY A 1 120 ? -3.110 6.955 14.052 1.00 95.00 120 GLY A O 1
ATOM 991 N N . SER A 1 121 ? -3.286 6.373 11.889 1.00 95.44 121 SER A N 1
ATOM 992 C CA . SER A 1 121 ? -3.077 4.943 12.129 1.00 95.44 121 SER A CA 1
ATOM 993 C C . SER A 1 121 ? -1.640 4.655 12.569 1.00 95.44 121 SER A C 1
ATOM 995 O O . SER A 1 121 ? -0.693 5.337 12.172 1.00 95.44 121 SER A O 1
ATOM 997 N N . THR A 1 122 ? -1.451 3.600 13.359 1.00 96.38 122 THR A N 1
ATOM 998 C CA . THR A 1 122 ? -0.136 3.250 13.924 1.00 96.38 122 THR A CA 1
ATOM 999 C C . THR A 1 122 ? 0.44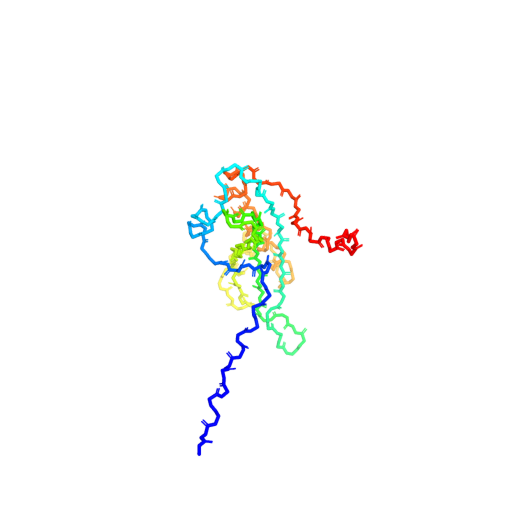2 1.982 13.292 1.00 96.38 122 THR A C 1
ATOM 1001 O O . THR A 1 122 ? -0.318 1.079 12.948 1.00 96.38 122 THR A O 1
ATOM 1004 N N . PRO A 1 123 ? 1.771 1.860 13.130 1.00 96.50 123 PRO A N 1
ATOM 1005 C CA . PRO A 1 123 ? 2.362 0.642 12.581 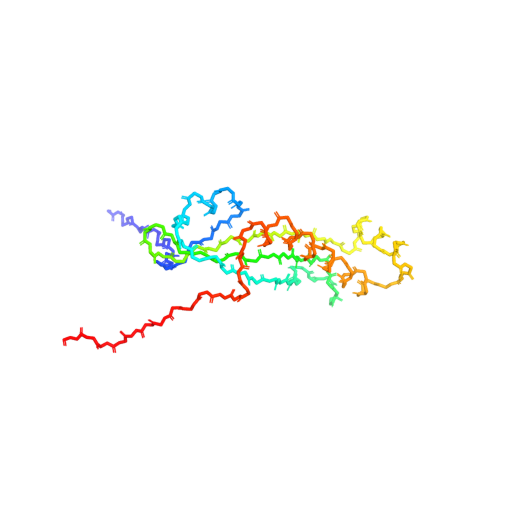1.00 96.50 123 PRO A CA 1
ATOM 1006 C C . PRO A 1 123 ? 2.025 -0.581 13.442 1.00 96.50 123 PRO A C 1
ATOM 1008 O O . PRO A 1 123 ? 2.221 -0.551 14.657 1.00 96.50 123 PRO A O 1
ATOM 1011 N N . GLY A 1 124 ? 1.547 -1.661 12.824 1.00 92.94 124 GLY A N 1
ATOM 1012 C CA . GLY A 1 124 ? 1.238 -2.902 13.531 1.00 92.94 124 GLY A CA 1
ATOM 1013 C C . GLY A 1 124 ? 0.087 -3.696 12.918 1.00 92.94 124 GLY A C 1
ATOM 1014 O O . GLY A 1 124 ? -0.409 -3.393 11.835 1.00 92.94 124 GLY A O 1
ATOM 1015 N N . LYS A 1 125 ? -0.333 -4.731 13.642 1.00 88.62 125 LYS A N 1
ATOM 1016 C CA . LYS A 1 125 ? -1.524 -5.546 13.377 1.00 88.62 125 LYS A CA 1
ATOM 1017 C C . LYS A 1 125 ? -2.113 -5.967 14.724 1.00 88.62 125 LYS A C 1
ATOM 1019 O O . LYS A 1 125 ? -1.377 -6.061 15.706 1.00 88.62 125 LYS A O 1
ATOM 1024 N N . PHE A 1 126 ? -3.405 -6.255 14.762 1.00 81.44 126 PHE A N 1
ATOM 1025 C CA . PHE A 1 126 ? -4.001 -6.929 15.911 1.00 81.44 126 PHE A CA 1
ATOM 1026 C C . PHE A 1 126 ? -3.653 -8.425 15.877 1.00 81.44 126 PHE A C 1
ATOM 1028 O O . PHE A 1 126 ? -3.607 -9.039 14.808 1.00 81.44 126 PHE A O 1
ATOM 1035 N N . GLU A 1 127 ? -3.395 -9.010 17.045 1.00 68.56 127 GLU A N 1
ATOM 1036 C CA . GLU A 1 127 ? -3.197 -10.450 17.216 1.00 68.56 127 GLU A CA 1
ATOM 1037 C C . GLU A 1 127 ? -4.272 -10.986 18.164 1.00 68.56 127 GLU A C 1
ATOM 1039 O O . GLU A 1 127 ? -4.524 -10.403 19.218 1.00 68.56 127 GLU A O 1
ATOM 1044 N N . PHE A 1 128 ? -4.916 -12.092 17.791 1.00 65.69 128 PHE A N 1
ATOM 1045 C CA . PHE A 1 128 ? -5.831 -12.792 18.685 1.00 65.69 128 PHE A CA 1
ATOM 1046 C C . PHE A 1 128 ? -5.051 -13.752 19.575 1.00 65.69 128 PHE A C 1
ATOM 1048 O O . PHE A 1 128 ? -4.321 -14.612 19.081 1.00 65.69 128 PHE A O 1
ATOM 1055 N N . VAL A 1 129 ? -5.262 -13.642 20.885 1.00 65.19 129 VAL A N 1
ATOM 1056 C CA . VAL A 1 129 ? -4.778 -14.615 21.864 1.00 65.19 129 VAL A CA 1
ATOM 1057 C C . VAL A 1 129 ? -5.980 -15.414 22.352 1.00 65.19 129 VAL A C 1
ATOM 1059 O O . VAL A 1 129 ? -6.862 -14.873 23.016 1.00 65.19 129 VAL A O 1
ATOM 1062 N N . VAL A 1 130 ? -6.028 -16.703 22.013 1.00 62.06 130 VAL A N 1
ATOM 1063 C CA . VAL A 1 130 ? -6.992 -17.628 22.619 1.00 62.06 130 VAL A CA 1
ATOM 1064 C C . VAL A 1 130 ? -6.462 -17.982 24.002 1.00 62.06 130 VAL A C 1
ATOM 1066 O O . VAL A 1 130 ? -5.461 -18.685 24.124 1.00 62.06 130 VAL A O 1
ATOM 1069 N N . VAL A 1 131 ? -7.102 -17.461 25.046 1.00 59.97 131 VAL A N 1
ATOM 1070 C CA . VAL A 1 131 ? -6.808 -17.865 26.422 1.00 59.97 131 VAL A CA 1
ATOM 1071 C C . VAL A 1 131 ? -7.675 -19.080 26.736 1.00 59.97 131 VAL A C 1
ATOM 1073 O O . VAL A 1 131 ? -8.881 -18.955 26.944 1.00 59.97 131 VAL A O 1
ATOM 1076 N N . GLU A 1 132 ? -7.078 -20.269 26.738 1.00 53.94 132 GLU A N 1
ATOM 1077 C CA . GLU A 1 132 ? -7.733 -21.459 27.278 1.00 53.94 132 GLU A CA 1
ATOM 1078 C C . GLU A 1 132 ? -7.777 -21.353 28.811 1.00 53.94 132 GLU A C 1
ATOM 1080 O O . GLU A 1 132 ? -6.734 -21.302 29.461 1.00 53.94 132 GLU A O 1
ATOM 1085 N N . GLY A 1 133 ? -8.982 -21.332 29.393 1.00 55.00 133 GLY A N 1
ATOM 1086 C CA . GLY A 1 133 ? -9.183 -21.582 30.825 1.00 55.00 133 GLY A CA 1
ATOM 1087 C C . GLY A 1 133 ? -9.708 -20.414 31.660 1.00 55.00 133 GLY A C 1
ATOM 1088 O O . GLY A 1 133 ? -8.977 -19.846 32.466 1.00 55.00 133 GLY A O 1
ATOM 1089 N N . ILE A 1 134 ? -11.016 -20.160 31.581 1.00 49.97 134 ILE A N 1
ATOM 1090 C CA . ILE A 1 134 ? -11.797 -19.787 32.769 1.00 49.97 134 ILE A CA 1
ATOM 1091 C C . ILE A 1 134 ? -13.040 -20.681 32.764 1.00 49.97 134 ILE A C 1
ATOM 1093 O O . ILE A 1 134 ? -13.996 -20.427 32.032 1.00 49.97 134 ILE A O 1
ATOM 1097 N N . ALA A 1 135 ? -12.951 -21.776 33.516 1.00 43.22 135 ALA A N 1
ATOM 1098 C CA . ALA A 1 135 ? -14.086 -22.566 33.978 1.00 43.22 135 ALA A CA 1
ATOM 1099 C C . ALA A 1 135 ? -14.321 -22.233 35.454 1.00 43.22 135 ALA A C 1
ATOM 1101 O O . ALA A 1 135 ? -13.306 -22.012 36.157 1.00 43.22 135 ALA A O 1
#

Radius of gyration: 19.51 Å; chains: 1; bounding box: 52×48×53 Å

Secondary structure (DSSP, 8-state):
------------TTEEEES-HHHHHHHB-TT---EEEEEEEEEEEETTEEEEEEEEEEEEEEBTTSSEEEEEEEEEEETT-HHHHHHHHHHT--SHHHHHHHHHHHHHHHHIIIIITTTT-EE------------

Sequence (135 aa):
MNGLGREVKKISLLVEEVYDLDEFLEVVAEDGRIHHQFYWKAERAIHGMIHTLRAGVKLYGIAKEGHIVVCDLSEVVSWDSPKLEEIARKYGINNLNDEYRYWIKEVHEKMKREVVEKLGSTPGKFEFVVVEGIA